Protein AF-A0A973EN83-F1 (afdb_monomer_lite)

Foldseek 3Di:
DDQDPVLLVVLCCVLQVVCVVVVWDWDWDQDPVQQWIWIWTDDVPDIDTDTDHVVLSVCSSVVNDSPVVNVVSVVSSVVVVVVD

Secondary structure (DSSP, 8-state):
-PPPHHHHHHHHHHH-THHHHTT-EEEEEEETTTTEEEEEEEETTEEEEEEEEHHHHHHHHTT---HHHHHHHHHHHHHHHTT-

Structure (mmCIF, N/CA/C/O backbone):
data_AF-A0A973EN83-F1
#
_entry.id  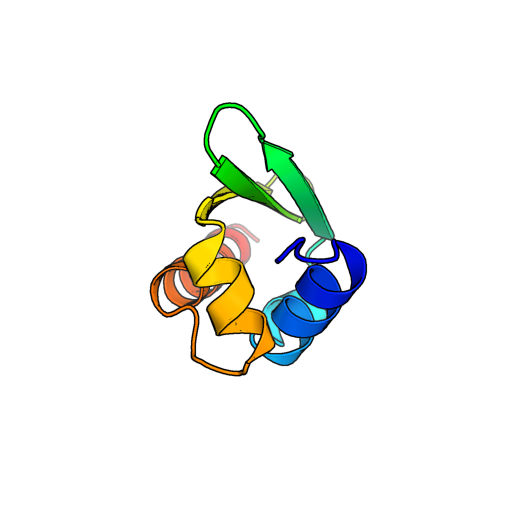 AF-A0A973EN83-F1
#
loop_
_atom_site.group_PDB
_atom_site.id
_atom_site.type_symbol
_atom_site.label_atom_id
_atom_site.label_alt_id
_atom_site.label_comp_id
_atom_site.label_asym_id
_atom_site.label_entity_id
_atom_site.label_seq_id
_atom_site.pdbx_PDB_ins_code
_atom_site.Cartn_x
_atom_site.Cartn_y
_atom_site.Cartn_z
_atom_site.occupancy
_atom_site.B_iso_or_equiv
_atom_site.auth_seq_id
_atom_site.auth_comp_id
_atom_site.auth_asym_id
_atom_site.auth_atom_id
_atom_site.pdbx_PDB_model_num
ATOM 1 N N . MET A 1 1 ? 11.735 -0.142 -13.846 1.00 54.97 1 MET A N 1
ATOM 2 C CA . MET A 1 1 ? 10.566 -0.733 -14.542 1.00 54.97 1 MET A CA 1
ATOM 3 C C . MET A 1 1 ? 9.318 0.021 -14.074 1.00 54.97 1 MET A C 1
ATOM 5 O O . MET A 1 1 ? 9.443 0.879 -13.212 1.00 54.97 1 MET A O 1
ATOM 9 N N . SER A 1 2 ? 8.131 -0.188 -14.654 1.00 69.81 2 SER A N 1
ATOM 10 C CA . SER A 1 2 ? 6.895 0.363 -14.066 1.00 69.81 2 SER A CA 1
ATOM 11 C C . SER A 1 2 ? 6.311 -0.684 -13.120 1.00 69.81 2 SER A C 1
ATOM 13 O O . SER A 1 2 ? 6.023 -1.804 -13.544 1.00 69.81 2 SER A O 1
ATOM 15 N N . VAL A 1 3 ? 6.209 -0.352 -11.833 1.00 81.56 3 VAL A N 1
ATOM 16 C CA . VAL A 1 3 ? 5.544 -1.195 -10.832 1.00 81.56 3 VAL A CA 1
ATOM 17 C C . VAL A 1 3 ? 4.044 -1.188 -11.128 1.00 81.56 3 VAL A C 1
ATOM 19 O O . VAL A 1 3 ? 3.440 -0.127 -11.244 1.00 81.56 3 VAL A O 1
ATOM 22 N N . ASP A 1 4 ? 3.422 -2.360 -11.258 1.00 91.00 4 ASP A N 1
ATOM 23 C CA . ASP A 1 4 ? 1.967 -2.439 -11.409 1.00 91.00 4 ASP A CA 1
ATOM 24 C C . ASP A 1 4 ? 1.282 -2.269 -10.046 1.00 91.00 4 ASP A C 1
ATOM 26 O O . ASP A 1 4 ? 1.614 -2.960 -9.078 1.00 91.00 4 ASP A O 1
ATOM 30 N N . ARG A 1 5 ? 0.288 -1.375 -9.981 1.00 92.56 5 ARG A N 1
ATOM 31 C CA . ARG A 1 5 ? -0.448 -1.070 -8.744 1.00 92.56 5 ARG A CA 1
ATOM 32 C C . ARG A 1 5 ? -1.081 -2.311 -8.124 1.00 92.56 5 ARG A C 1
ATOM 34 O O . ARG A 1 5 ? -1.044 -2.476 -6.907 1.00 92.56 5 ARG A O 1
ATOM 41 N N . ASN A 1 6 ? -1.708 -3.154 -8.942 1.00 92.88 6 ASN A N 1
ATOM 42 C CA . ASN A 1 6 ? -2.453 -4.304 -8.443 1.00 92.88 6 ASN A CA 1
ATOM 43 C C . ASN A 1 6 ? -1.487 -5.380 -7.934 1.00 92.88 6 ASN A C 1
ATOM 45 O O . ASN A 1 6 ? -1.730 -5.958 -6.877 1.00 92.88 6 ASN A O 1
ATOM 49 N N . LYS A 1 7 ? -0.361 -5.598 -8.625 1.00 92.75 7 LYS A N 1
ATOM 50 C CA . LYS A 1 7 ? 0.716 -6.477 -8.149 1.00 92.75 7 LYS A CA 1
ATOM 51 C C . LYS A 1 7 ? 1.288 -5.996 -6.820 1.00 92.75 7 LYS A C 1
ATOM 53 O O . LYS A 1 7 ? 1.431 -6.806 -5.910 1.00 92.75 7 LYS A O 1
ATOM 58 N N . LEU A 1 8 ? 1.555 -4.695 -6.684 1.00 91.69 8 LEU A N 1
ATOM 59 C CA . LEU A 1 8 ? 2.047 -4.130 -5.427 1.00 91.69 8 LEU A CA 1
ATOM 60 C C . LEU A 1 8 ? 1.019 -4.304 -4.302 1.00 91.69 8 LEU A C 1
ATOM 62 O O . LEU A 1 8 ? 1.373 -4.770 -3.225 1.00 91.69 8 LEU A O 1
A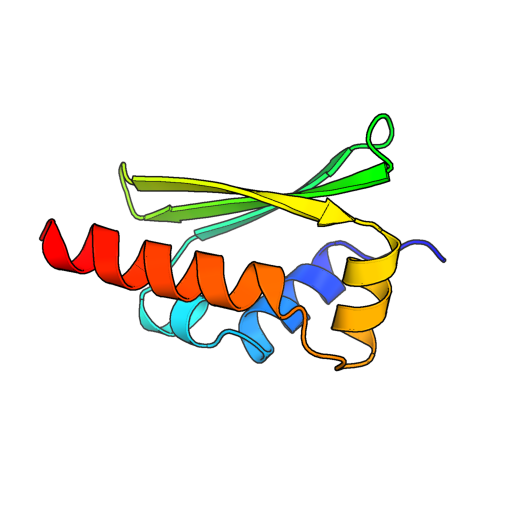TOM 66 N N . ALA A 1 9 ? -0.263 -4.022 -4.558 1.00 93.62 9 ALA A N 1
ATOM 67 C CA . ALA A 1 9 ? -1.329 -4.210 -3.572 1.00 93.62 9 ALA A CA 1
ATOM 68 C C . ALA A 1 9 ? -1.435 -5.663 -3.088 1.00 93.62 9 ALA A C 1
ATOM 70 O O . ALA A 1 9 ? -1.551 -5.907 -1.888 1.00 93.62 9 ALA A O 1
ATOM 71 N N . LEU A 1 10 ? -1.398 -6.626 -4.015 1.00 93.00 10 LEU A N 1
ATOM 72 C CA . LEU A 1 10 ? -1.434 -8.050 -3.683 1.00 93.00 10 LEU A CA 1
ATOM 73 C C . LEU A 1 10 ? -0.212 -8.449 -2.861 1.00 93.00 10 LEU A C 1
ATOM 75 O O . LEU A 1 10 ? -0.359 -9.106 -1.834 1.00 93.00 10 LEU A O 1
ATOM 79 N N . LYS A 1 11 ? 0.976 -7.992 -3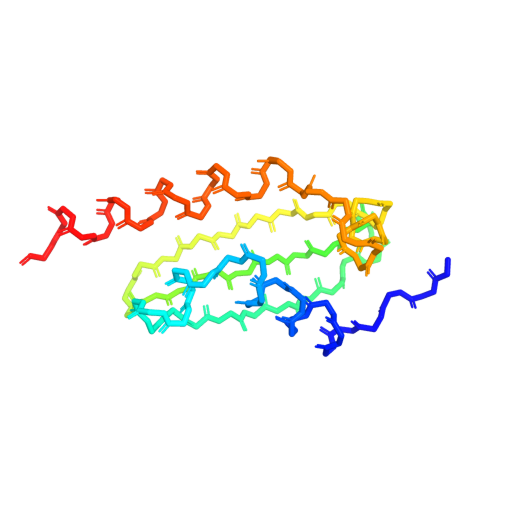.266 1.00 91.06 11 LYS A N 1
ATOM 80 C CA . LYS A 1 11 ? 2.215 -8.318 -2.567 1.00 91.06 11 LYS A CA 1
ATOM 81 C C . LYS A 1 11 ? 2.257 -7.737 -1.155 1.00 91.06 11 LYS A C 1
ATOM 83 O O . LYS A 1 11 ? 2.646 -8.438 -0.229 1.00 91.06 11 LYS A O 1
ATOM 88 N N . LEU A 1 12 ? 1.792 -6.502 -0.961 1.00 90.25 12 LEU A N 1
ATOM 89 C CA . LEU A 1 12 ? 1.683 -5.905 0.372 1.00 90.25 12 LEU A CA 1
ATOM 90 C C . LEU A 1 12 ? 0.717 -6.695 1.267 1.00 90.25 12 LEU A C 1
ATOM 92 O O . LEU A 1 12 ? 1.036 -6.934 2.423 1.00 90.25 12 LEU A O 1
ATOM 96 N N . LYS A 1 13 ? -0.422 -7.161 0.741 1.00 91.75 13 LYS A N 1
ATOM 97 C CA . LYS A 1 13 ? -1.356 -8.011 1.505 1.00 91.75 13 LYS A CA 1
ATOM 98 C C . LYS A 1 13 ? -0.786 -9.394 1.837 1.00 91.75 13 LYS A C 1
ATOM 100 O O . LYS A 1 13 ? -1.129 -9.948 2.874 1.00 91.75 13 LYS A O 1
ATOM 105 N N . GLU A 1 14 ? 0.055 -9.950 0.967 1.00 91.06 14 GLU A N 1
ATOM 106 C CA . GLU A 1 14 ? 0.759 -11.218 1.204 1.00 91.06 14 GLU A CA 1
ATOM 107 C C . GLU A 1 14 ? 1.837 -11.071 2.289 1.00 91.06 14 GLU A C 1
ATOM 109 O O . GLU A 1 14 ? 1.943 -11.915 3.174 1.00 91.06 14 GLU A O 1
ATOM 114 N N . MET A 1 15 ? 2.623 -9.992 2.232 1.00 87.12 15 MET A N 1
ATOM 115 C CA . MET A 1 15 ? 3.727 -9.739 3.165 1.00 87.12 15 MET A CA 1
ATOM 116 C C . MET A 1 15 ? 3.257 -9.258 4.541 1.00 87.12 15 MET A C 1
ATOM 118 O O . MET A 1 15 ? 3.919 -9.544 5.536 1.00 87.12 15 MET A O 1
ATOM 122 N N . TYR A 1 16 ? 2.137 -8.535 4.583 1.00 89.25 16 TYR A N 1
ATOM 123 C CA . TYR A 1 16 ? 1.552 -7.943 5.787 1.00 89.25 16 TYR A CA 1
ATOM 124 C C . TYR A 1 16 ? 0.125 -8.475 5.972 1.00 89.25 16 TYR A C 1
ATOM 126 O O . TYR A 1 16 ? -0.852 -7.764 5.692 1.00 89.25 16 TYR A O 1
ATOM 134 N N . PRO A 1 17 ? -0.025 -9.749 6.388 1.00 90.06 17 PRO A N 1
ATOM 135 C CA . PRO A 1 17 ? -1.327 -10.393 6.532 1.00 90.06 17 PRO A CA 1
ATOM 136 C C . PRO A 1 17 ? -2.245 -9.663 7.518 1.00 90.06 17 PRO A C 1
ATOM 138 O O . PRO A 1 17 ? -3.465 -9.774 7.395 1.00 90.06 17 PRO A O 1
ATOM 141 N N . GLU A 1 18 ? -1.699 -8.865 8.437 1.00 89.38 18 GLU A N 1
ATOM 142 C CA . GLU A 1 18 ? -2.448 -8.008 9.354 1.00 89.38 18 GLU A CA 1
ATOM 143 C C . GLU A 1 18 ? -3.382 -7.023 8.624 1.00 89.38 18 GLU A C 1
ATOM 145 O O . GLU A 1 18 ? -4.479 -6.736 9.104 1.00 89.38 18 GLU A O 1
ATOM 150 N N . ILE A 1 19 ? -3.027 -6.581 7.409 1.00 91.44 19 ILE A N 1
ATOM 151 C CA . ILE A 1 19 ? -3.901 -5.738 6.579 1.00 91.44 19 ILE A CA 1
ATOM 152 C C . ILE A 1 19 ? -5.224 -6.464 6.309 1.00 91.44 19 ILE A C 1
ATOM 154 O O . ILE A 1 19 ? -6.296 -5.870 6.393 1.00 91.44 19 ILE A O 1
ATOM 158 N N . VAL A 1 20 ? -5.164 -7.763 6.015 1.00 92.31 20 VAL A N 1
ATOM 159 C CA . VAL A 1 20 ? -6.353 -8.577 5.743 1.00 92.31 20 VAL A CA 1
ATOM 160 C C . VAL A 1 20 ? -7.014 -9.032 7.043 1.00 92.31 20 VAL A C 1
ATOM 162 O O . VAL A 1 20 ? -8.232 -8.928 7.166 1.00 92.31 20 VAL A O 1
ATOM 165 N N . GLN A 1 21 ? -6.233 -9.496 8.022 1.00 92.12 21 GLN A N 1
ATOM 166 C CA . GLN A 1 21 ? -6.740 -10.041 9.286 1.00 92.12 21 GLN A CA 1
ATOM 167 C C . GLN A 1 21 ? -7.542 -9.015 10.090 1.00 92.12 21 GLN A C 1
ATOM 169 O O . GLN A 1 21 ? -8.599 -9.352 10.618 1.00 92.12 21 GLN A O 1
ATOM 174 N N . HIS A 1 22 ? -7.094 -7.758 10.129 1.00 89.75 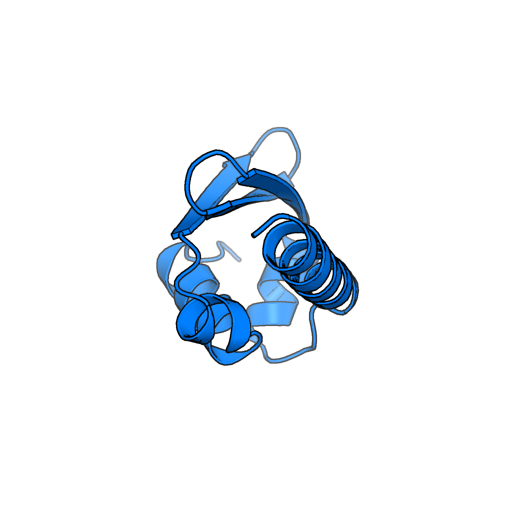22 HIS A N 1
ATOM 175 C CA . HIS A 1 22 ? -7.826 -6.686 10.806 1.00 89.75 22 HIS A CA 1
ATOM 176 C C . HIS A 1 22 ? -8.815 -5.959 9.876 1.00 89.75 22 HIS A C 1
ATOM 178 O O . HIS A 1 22 ? -9.495 -5.015 10.292 1.00 89.75 22 HIS A O 1
ATOM 184 N N . GLY A 1 23 ? -8.943 -6.395 8.617 1.00 90.25 23 GLY A N 1
ATOM 185 C CA . GLY A 1 23 ? -9.849 -5.821 7.622 1.00 90.25 23 GLY A CA 1
ATOM 186 C C . GLY A 1 23 ? -9.573 -4.342 7.357 1.00 90.25 23 GLY A C 1
ATOM 187 O O . GLY A 1 23 ? -10.495 -3.531 7.471 1.00 90.25 23 GLY A O 1
ATOM 188 N N . LEU A 1 24 ? -8.309 -4.005 7.101 1.00 91.75 24 LEU A N 1
ATOM 189 C CA . LEU A 1 24 ? -7.861 -2.672 6.713 1.00 91.75 24 LEU A CA 1
ATOM 190 C C . LEU A 1 24 ? -8.098 -2.445 5.220 1.00 91.75 24 LEU A C 1
ATOM 192 O O . LEU A 1 24 ? -7.774 -3.292 4.382 1.00 91.75 24 LEU A O 1
ATOM 196 N N . ASP A 1 25 ? -8.594 -1.261 4.887 1.00 94.31 25 ASP A N 1
ATOM 197 C CA . ASP A 1 25 ? -8.658 -0.795 3.510 1.00 94.31 25 ASP A CA 1
ATOM 198 C C . ASP A 1 25 ? -7.269 -0.320 3.073 1.00 94.31 25 ASP A C 1
ATOM 200 O O . ASP A 1 25 ? -6.624 0.455 3.779 1.00 94.31 25 ASP A O 1
ATOM 204 N N . LEU A 1 26 ? -6.815 -0.783 1.903 1.00 94.44 26 LEU A N 1
ATOM 205 C CA . LEU A 1 26 ? -5.524 -0.434 1.304 1.00 94.44 26 LEU A CA 1
ATOM 206 C C . LEU A 1 26 ? -5.750 0.295 -0.022 1.00 94.44 26 LEU A C 1
ATOM 208 O O . LEU A 1 26 ? -6.274 -0.297 -0.970 1.00 94.44 26 LEU A O 1
ATOM 212 N N . ALA A 1 27 ? -5.291 1.541 -0.113 1.00 95.06 27 ALA A N 1
ATOM 213 C CA . ALA A 1 27 ? -5.271 2.320 -1.346 1.00 95.06 27 ALA A CA 1
ATOM 214 C C . ALA A 1 27 ? -3.834 2.674 -1.752 1.00 95.06 27 ALA A C 1
ATOM 216 O O . ALA A 1 27 ? -2.987 2.978 -0.914 1.00 95.06 27 ALA A O 1
ATOM 217 N N . LEU A 1 28 ? -3.572 2.628 -3.060 1.00 94.62 28 LEU A N 1
ATOM 218 C CA . LEU A 1 28 ? -2.267 2.908 -3.653 1.00 94.62 28 LEU A CA 1
ATOM 219 C C . LEU A 1 28 ? -2.407 3.915 -4.792 1.00 94.62 28 LEU A C 1
ATOM 221 O O . LEU A 1 28 ? -3.218 3.719 -5.703 1.00 94.62 28 LEU A O 1
ATOM 225 N N . CYS A 1 29 ? -1.572 4.949 -4.774 1.00 94.50 29 CYS A N 1
ATOM 226 C CA . CYS A 1 29 ? -1.449 5.921 -5.854 1.00 94.50 29 CYS A CA 1
ATOM 227 C C . CYS A 1 29 ? 0.029 6.192 -6.127 1.00 94.50 29 CYS A C 1
ATOM 229 O O . CYS A 1 29 ? 0.791 6.391 -5.186 1.00 94.50 29 CYS A O 1
ATOM 231 N N . PHE A 1 30 ? 0.446 6.197 -7.391 1.00 93.81 30 PHE A N 1
ATOM 232 C CA . PHE A 1 30 ? 1.804 6.607 -7.733 1.00 93.81 30 PHE A CA 1
ATOM 233 C C . PHE A 1 30 ? 1.860 8.132 -7.863 1.00 93.81 30 PHE A C 1
ATOM 235 O O . PHE A 1 30 ? 1.042 8.726 -8.564 1.00 93.81 30 PHE A O 1
ATOM 242 N N . ASP A 1 31 ? 2.804 8.761 -7.170 1.00 93.62 31 ASP A N 1
ATOM 243 C CA . ASP A 1 31 ? 3.088 10.189 -7.256 1.00 93.62 31 ASP A CA 1
ATOM 244 C C . ASP A 1 31 ? 4.333 10.390 -8.128 1.00 93.62 31 ASP A C 1
ATOM 246 O O . ASP A 1 31 ? 5.467 10.257 -7.662 1.00 93.62 31 ASP A O 1
ATOM 250 N N . ASP A 1 32 ? 4.118 10.728 -9.403 1.00 91.62 32 ASP A N 1
ATOM 251 C CA . ASP A 1 32 ? 5.194 10.966 -10.373 1.00 91.62 32 ASP A CA 1
ATOM 252 C C . ASP A 1 32 ? 6.137 12.105 -9.962 1.00 91.62 32 ASP A C 1
ATOM 254 O O . ASP A 1 32 ? 7.302 12.111 -10.355 1.00 91.62 32 ASP A O 1
ATOM 258 N N . LYS A 1 33 ? 5.665 13.072 -9.162 1.00 93.50 33 LYS A N 1
ATOM 259 C CA . LYS A 1 33 ? 6.495 14.200 -8.711 1.00 93.50 33 LYS A CA 1
ATOM 260 C C . LYS A 1 33 ? 7.463 13.781 -7.613 1.00 93.50 33 LYS A C 1
ATOM 262 O O . LYS A 1 33 ? 8.541 14.358 -7.506 1.00 93.50 33 LYS A O 1
ATOM 267 N N . LYS A 1 34 ? 7.054 12.824 -6.780 1.00 90.06 34 LYS A N 1
ATOM 268 C CA . LYS A 1 34 ? 7.858 12.296 -5.669 1.00 90.06 34 LYS A CA 1
ATOM 269 C C . LYS A 1 34 ? 8.608 11.023 -6.010 1.00 90.06 34 LYS A C 1
ATOM 271 O O . LYS A 1 34 ? 9.426 10.592 -5.207 1.00 90.06 34 LYS A O 1
ATOM 276 N N . ASP A 1 35 ? 8.308 10.425 -7.155 1.00 91.62 35 ASP A N 1
ATOM 277 C CA . ASP A 1 35 ? 8.848 9.130 -7.532 1.00 91.62 35 ASP A CA 1
ATOM 278 C C . ASP A 1 35 ? 8.566 8.039 -6.471 1.00 91.62 35 ASP A C 1
ATOM 280 O O . ASP A 1 35 ? 9.429 7.265 -6.039 1.00 91.62 35 ASP A O 1
ATOM 284 N N . ALA A 1 36 ? 7.322 8.019 -5.988 1.00 92.19 36 ALA A N 1
ATOM 285 C CA . ALA A 1 36 ? 6.929 7.169 -4.874 1.00 92.19 36 ALA A CA 1
ATOM 286 C C . ALA A 1 36 ? 5.473 6.714 -4.963 1.00 92.19 36 ALA A C 1
ATOM 288 O O . ALA A 1 36 ? 4.596 7.415 -5.463 1.00 92.19 36 ALA A O 1
ATOM 289 N N . TRP A 1 37 ? 5.206 5.541 -4.402 1.00 93.25 37 TRP A N 1
ATOM 290 C CA . TRP A 1 37 ? 3.868 5.050 -4.120 1.00 93.25 37 TRP A CA 1
ATOM 291 C C . TRP A 1 37 ? 3.366 5.642 -2.813 1.00 93.25 37 TRP A C 1
ATOM 293 O O . TRP A 1 37 ? 3.907 5.362 -1.747 1.00 93.25 37 TRP A O 1
ATOM 303 N N . VAL A 1 38 ? 2.301 6.428 -2.890 1.00 94.31 38 VAL A N 1
ATOM 304 C CA . VAL A 1 38 ? 1.497 6.813 -1.736 1.00 94.31 38 VAL A CA 1
ATOM 305 C C . VAL A 1 38 ? 0.637 5.618 -1.346 1.00 94.31 38 VAL A C 1
ATOM 307 O O . VAL A 1 38 ? -0.137 5.107 -2.161 1.00 94.31 38 VAL A O 1
ATOM 310 N N . VAL A 1 39 ? 0.777 5.187 -0.098 1.00 93.62 39 VAL A N 1
ATOM 311 C CA . VAL A 1 39 ? 0.025 4.086 0.499 1.00 93.62 39 VAL A CA 1
ATOM 312 C C . VAL A 1 39 ? -0.870 4.638 1.592 1.00 93.62 39 VAL A C 1
ATOM 314 O O . VAL A 1 39 ? -0.380 5.249 2.539 1.00 93.62 39 VAL A O 1
ATOM 317 N N . GLU A 1 40 ? -2.173 4.411 1.473 1.00 94.69 40 GLU A N 1
ATOM 318 C CA . GLU A 1 40 ? -3.141 4.717 2.523 1.00 94.69 40 GLU A CA 1
ATOM 319 C C . GLU A 1 40 ? -3.696 3.413 3.099 1.00 94.69 40 GLU A C 1
ATOM 321 O O . GLU A 1 40 ? -4.239 2.583 2.368 1.00 94.69 40 GLU A O 1
ATOM 326 N N . LEU A 1 41 ? -3.548 3.249 4.414 1.00 93.62 41 LEU A N 1
ATOM 327 C CA . LEU A 1 41 ? -4.251 2.253 5.213 1.00 93.62 41 LEU A CA 1
ATOM 328 C C . LEU A 1 41 ? -5.369 2.947 5.976 1.00 93.62 41 LEU A C 1
ATOM 330 O O . LEU A 1 41 ? -5.146 3.999 6.581 1.00 93.62 41 LEU A O 1
ATOM 334 N N . SER A 1 42 ? -6.562 2.361 5.986 1.00 92.50 42 SER A N 1
ATOM 335 C CA . SER A 1 42 ? -7.677 2.928 6.741 1.00 92.50 42 SER A CA 1
ATOM 336 C C . SER A 1 42 ? -8.576 1.881 7.391 1.00 92.50 42 SER A C 1
ATOM 338 O O . SER A 1 42 ? -8.690 0.747 6.929 1.00 92.50 42 SER A O 1
ATOM 340 N N . LYS A 1 43 ? -9.185 2.277 8.513 1.00 89.94 43 LYS A N 1
ATOM 341 C CA . LYS A 1 43 ? -10.206 1.521 9.244 1.00 89.94 43 LYS A CA 1
ATOM 342 C C . LYS A 1 43 ? -11.185 2.501 9.882 1.00 89.94 43 LYS A C 1
ATOM 344 O O . LYS A 1 43 ? -10.877 3.137 10.891 1.00 89.94 43 LYS A O 1
ATOM 349 N N . GLY A 1 44 ? -12.366 2.648 9.284 1.00 86.81 44 GLY A N 1
ATOM 350 C CA . GLY A 1 44 ? -13.342 3.644 9.729 1.00 86.81 44 GLY A CA 1
ATOM 351 C C . GLY A 1 44 ? -12.767 5.063 9.646 1.00 86.81 44 GLY A C 1
ATOM 352 O O . GLY A 1 44 ? -12.465 5.545 8.558 1.00 86.81 44 GLY A O 1
ATOM 353 N N . LEU A 1 45 ? -12.608 5.728 10.795 1.00 86.38 45 LEU A N 1
ATOM 354 C CA . LEU A 1 45 ? -12.052 7.086 10.882 1.00 86.38 45 LEU A CA 1
ATOM 355 C C . LEU A 1 45 ? -10.519 7.121 10.983 1.00 86.38 45 LEU A C 1
ATOM 357 O O . LEU A 1 45 ? -9.921 8.178 10.781 1.00 86.38 45 LEU A O 1
ATOM 361 N N . HIS A 1 46 ? -9.873 5.992 11.287 1.00 88.19 46 HIS A N 1
ATOM 362 C CA . HIS A 1 46 ? -8.419 5.927 11.405 1.00 88.19 46 HIS A CA 1
ATOM 363 C C . HIS A 1 46 ? -7.785 5.792 10.028 1.00 88.19 46 HIS A C 1
ATOM 365 O O . HIS A 1 46 ? -8.169 4.923 9.241 1.00 88.19 46 HIS A O 1
ATOM 371 N N . LYS A 1 47 ? -6.789 6.636 9.756 1.00 91.19 47 LYS A N 1
ATOM 372 C CA . LYS A 1 47 ? -6.022 6.624 8.513 1.00 91.19 47 LYS A CA 1
ATOM 373 C C . LYS A 1 47 ? -4.534 6.741 8.794 1.00 91.19 47 LYS A C 1
ATOM 375 O O . LYS A 1 47 ? -4.123 7.513 9.658 1.00 91.19 47 LYS A O 1
ATOM 380 N N . LEU A 1 48 ? -3.742 6.013 8.022 1.00 90.62 48 LEU A N 1
ATOM 381 C CA . LEU A 1 48 ? -2.301 6.165 7.921 1.00 90.62 48 LEU A CA 1
ATOM 382 C C . LEU A 1 48 ? -1.958 6.352 6.448 1.00 90.62 48 LEU A C 1
ATOM 384 O O . LEU A 1 48 ? -2.235 5.474 5.635 1.00 90.62 48 LEU A O 1
ATOM 388 N N . THR A 1 49 ? -1.314 7.467 6.123 1.00 92.06 49 THR A N 1
ATOM 389 C CA . THR A 1 49 ? -0.757 7.708 4.793 1.00 92.06 49 THR A CA 1
ATOM 390 C C . THR A 1 49 ? 0.759 7.693 4.887 1.00 92.06 49 THR A C 1
ATOM 392 O O . THR A 1 49 ? 1.347 8.430 5.677 1.00 92.06 49 THR A O 1
ATOM 395 N N . THR A 1 50 ? 1.397 6.869 4.066 1.00 90.56 50 THR A N 1
ATOM 396 C CA . THR A 1 50 ? 2.852 6.747 3.989 1.00 90.56 50 THR A CA 1
ATOM 397 C C . THR A 1 50 ? 3.315 6.649 2.541 1.00 90.56 50 THR A C 1
ATOM 399 O O . THR A 1 50 ? 2.498 6.617 1.622 1.00 90.56 50 THR A O 1
ATOM 402 N N . HIS A 1 51 ? 4.627 6.655 2.327 1.00 90.94 51 HIS A N 1
ATOM 403 C CA . HIS A 1 51 ? 5.227 6.595 1.001 1.00 90.94 51 HIS A CA 1
ATOM 404 C C . HIS A 1 51 ? 6.202 5.417 0.922 1.00 90.94 51 HIS A C 1
ATOM 406 O O . HIS A 1 51 ? 6.959 5.169 1.859 1.00 90.94 51 HIS A O 1
ATOM 412 N N . ILE A 1 52 ? 6.190 4.715 -0.207 1.00 90.06 52 ILE A N 1
ATOM 413 C CA . ILE A 1 52 ? 7.181 3.706 -0.584 1.00 90.06 52 ILE A CA 1
ATOM 414 C C . ILE A 1 52 ? 7.869 4.228 -1.844 1.00 90.06 52 ILE A C 1
ATOM 416 O O . ILE A 1 52 ? 7.209 4.423 -2.865 1.00 90.06 52 ILE A O 1
ATOM 420 N N . GLU A 1 53 ? 9.174 4.488 -1.791 1.00 90.38 53 GLU A N 1
ATOM 421 C CA . GLU A 1 53 ? 9.927 4.921 -2.977 1.00 90.38 53 GLU A CA 1
ATOM 422 C C . GLU A 1 53 ? 9.814 3.876 -4.097 1.00 90.38 53 GLU A C 1
ATOM 424 O O . GLU A 1 53 ? 9.693 2.679 -3.821 1.00 90.38 53 GLU A O 1
ATOM 429 N N . ARG A 1 54 ? 9.875 4.289 -5.373 1.00 89.25 54 ARG A N 1
ATOM 430 C CA . ARG A 1 54 ? 9.746 3.348 -6.505 1.00 89.25 54 ARG A CA 1
ATOM 431 C C . ARG A 1 54 ? 10.694 2.151 -6.380 1.00 89.25 54 ARG A C 1
ATOM 433 O O . ARG A 1 54 ? 10.254 1.022 -6.574 1.00 89.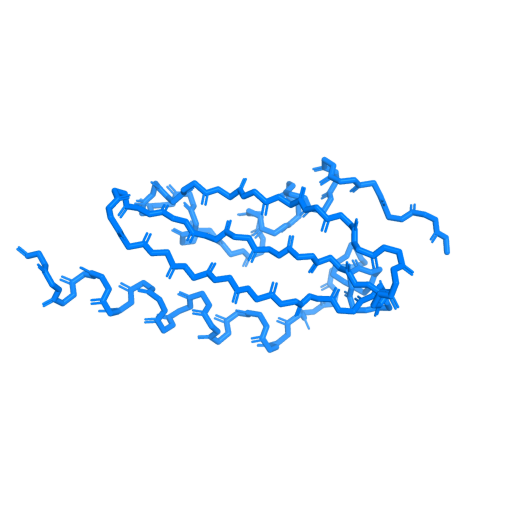25 54 ARG A O 1
ATOM 440 N N . LYS A 1 55 ? 11.958 2.393 -6.018 1.00 87.50 55 LYS A N 1
ATOM 441 C CA . LYS A 1 55 ? 12.982 1.346 -5.855 1.00 87.50 55 LYS A CA 1
ATOM 442 C C . LYS A 1 55 ? 12.615 0.333 -4.762 1.00 87.50 55 LYS A C 1
ATOM 444 O O . LYS A 1 55 ? 12.827 -0.862 -4.927 1.00 87.50 55 LYS A O 1
ATOM 449 N N . ASP A 1 56 ? 12.013 0.807 -3.673 1.00 86.94 56 ASP A N 1
ATOM 450 C CA . ASP A 1 56 ? 11.607 -0.043 -2.559 1.00 86.94 56 ASP A CA 1
ATOM 451 C C . ASP A 1 56 ? 10.354 -0.831 -2.942 1.00 86.94 56 ASP A C 1
ATOM 453 O O . ASP A 1 56 ? 10.244 -2.003 -2.610 1.00 86.94 56 ASP A O 1
ATOM 457 N N . ALA A 1 57 ? 9.440 -0.235 -3.715 1.00 88.12 57 ALA A N 1
ATOM 458 C CA . ALA A 1 57 ? 8.284 -0.938 -4.263 1.00 88.12 57 ALA A CA 1
ATOM 459 C C . ALA A 1 57 ? 8.691 -2.045 -5.253 1.00 88.12 57 ALA A C 1
ATOM 461 O O . ALA A 1 57 ? 8.091 -3.121 -5.242 1.00 88.12 57 ALA A O 1
ATOM 462 N N . GLU A 1 58 ? 9.717 -1.809 -6.079 1.00 87.12 58 GLU A N 1
ATOM 463 C CA . GLU A 1 58 ? 10.329 -2.841 -6.927 1.00 87.12 58 GLU A CA 1
ATOM 464 C C . GLU A 1 58 ? 10.931 -3.964 -6.065 1.00 87.12 58 GLU A C 1
ATOM 466 O O . GLU A 1 58 ? 10.613 -5.133 -6.284 1.00 87.12 58 GLU A O 1
ATOM 471 N N . ALA A 1 59 ? 11.680 -3.623 -5.012 1.00 84.81 59 ALA A N 1
ATOM 472 C CA . ALA A 1 59 ? 12.225 -4.601 -4.069 1.00 84.81 59 ALA A CA 1
ATOM 473 C C . ALA A 1 59 ? 11.128 -5.401 -3.329 1.00 84.81 59 ALA A C 1
ATOM 475 O O . ALA A 1 59 ? 11.260 -6.619 -3.177 1.00 84.81 59 ALA A O 1
ATOM 476 N N . CYS A 1 60 ? 10.009 -4.766 -2.938 1.00 83.25 60 CYS A N 1
ATOM 477 C CA . CYS A 1 60 ? 8.870 -5.468 -2.329 1.00 83.25 60 CYS A CA 1
ATOM 478 C C . CYS A 1 60 ? 8.337 -6.560 -3.275 1.00 83.25 60 CYS A C 1
ATOM 480 O O . CYS A 1 60 ? 8.012 -7.665 -2.835 1.00 83.25 60 CYS A O 1
ATOM 482 N N . LEU A 1 61 ? 8.231 -6.262 -4.579 1.00 84.00 61 LEU A N 1
ATOM 483 C CA . LEU A 1 61 ? 7.746 -7.219 -5.580 1.00 84.00 61 LEU A CA 1
ATOM 484 C C . LEU A 1 61 ? 8.669 -8.431 -5.727 1.00 84.00 61 LEU A C 1
ATOM 486 O O . LEU A 1 61 ? 8.180 -9.538 -5.952 1.00 84.00 61 LEU A O 1
ATOM 490 N N . GLU A 1 62 ? 9.973 -8.242 -5.544 1.00 83.50 62 GLU A N 1
ATOM 491 C CA . GLU A 1 62 ? 10.974 -9.316 -5.548 1.00 83.50 62 GLU A CA 1
ATOM 492 C C . GLU A 1 62 ? 10.982 -10.138 -4.245 1.00 83.50 62 GLU A C 1
ATOM 494 O O . GLU A 1 62 ? 11.716 -11.116 -4.126 1.00 83.50 62 GLU A O 1
ATOM 499 N N . GLY A 1 63 ? 10.131 -9.790 -3.272 1.00 68.31 63 GLY A N 1
ATOM 500 C CA . GLY A 1 63 ? 10.042 -10.474 -1.980 1.00 68.31 63 GLY A CA 1
ATOM 501 C C . GLY A 1 63 ? 11.084 -10.009 -0.964 1.00 68.31 63 GLY A C 1
ATOM 502 O O . GLY A 1 63 ? 11.194 -10.605 0.108 1.00 68.31 63 GLY A O 1
ATOM 503 N N . VAL A 1 64 ? 11.823 -8.936 -1.261 1.00 73.81 64 VAL A N 1
ATOM 504 C CA . VAL A 1 64 ? 12.712 -8.288 -0.295 1.00 73.81 64 VAL A CA 1
ATOM 505 C C . VAL A 1 64 ? 11.851 -7.465 0.663 1.00 73.81 64 VAL A C 1
ATOM 507 O O . VAL A 1 64 ? 11.017 -6.664 0.241 1.00 73.81 64 VAL A O 1
ATOM 510 N N . GLN A 1 65 ? 12.005 -7.695 1.972 1.00 61.75 65 GLN A N 1
ATOM 511 C CA . GLN A 1 65 ? 11.177 -7.038 2.983 1.00 61.75 65 GLN A CA 1
ATOM 512 C C . GLN A 1 65 ? 11.278 -5.515 2.890 1.00 61.75 65 GLN A C 1
ATOM 514 O O . GLN A 1 65 ? 12.347 -4.929 3.047 1.00 61.75 65 GLN A O 1
ATOM 519 N N . CYS A 1 66 ? 10.126 -4.869 2.746 1.00 66.81 66 CYS A N 1
ATOM 520 C CA . CYS A 1 66 ? 9.988 -3.423 2.859 1.00 66.81 66 CYS A CA 1
ATOM 521 C C . CYS A 1 66 ? 9.942 -3.027 4.339 1.00 66.81 66 CYS A C 1
ATOM 523 O O . CYS A 1 66 ? 8.902 -2.634 4.862 1.00 66.81 66 CYS A O 1
ATOM 525 N N . ILE A 1 67 ? 11.085 -3.189 5.020 1.00 61.91 67 ILE A N 1
ATOM 526 C CA . ILE A 1 67 ? 11.241 -3.124 6.485 1.00 61.91 67 ILE A CA 1
ATOM 527 C C . ILE A 1 67 ? 10.567 -1.878 7.077 1.00 61.91 67 ILE A C 1
ATOM 529 O O . ILE A 1 67 ? 9.880 -1.967 8.094 1.00 61.91 67 ILE A O 1
ATOM 533 N N . TYR A 1 68 ? 10.709 -0.723 6.421 1.00 71.12 68 TYR A N 1
ATOM 534 C CA . TYR A 1 68 ? 10.148 0.534 6.916 1.00 71.12 68 TYR A CA 1
ATOM 535 C C . TYR A 1 68 ? 8.614 0.594 6.853 1.00 71.12 68 TYR A C 1
ATOM 537 O O . TYR A 1 68 ? 7.981 1.211 7.711 1.00 71.12 68 TYR A O 1
ATOM 545 N N . PHE A 1 69 ? 7.999 -0.063 5.869 1.00 79.06 69 PHE A N 1
ATOM 546 C CA . PHE A 1 69 ? 6.545 -0.119 5.757 1.00 79.06 69 PHE A CA 1
ATOM 547 C C . PHE A 1 69 ? 5.952 -1.051 6.821 1.00 79.06 69 PHE A C 1
ATOM 549 O O . PHE A 1 69 ? 5.022 -0.655 7.517 1.00 79.06 69 PHE A O 1
ATOM 556 N N . GLY A 1 70 ? 6.544 -2.229 7.041 1.00 77.81 70 GLY A N 1
ATOM 557 C CA . GLY A 1 70 ? 6.051 -3.191 8.035 1.00 77.81 70 GLY A CA 1
ATOM 558 C C . GLY A 1 70 ? 5.973 -2.646 9.462 1.00 77.81 70 GLY A C 1
ATOM 559 O O . GLY A 1 70 ? 4.995 -2.884 10.169 1.00 77.81 70 GLY A O 1
ATOM 560 N N . VAL A 1 71 ? 6.958 -1.842 9.878 1.00 83.06 71 VAL A N 1
ATOM 561 C CA . VAL A 1 71 ? 6.926 -1.178 11.194 1.00 83.06 71 VAL A CA 1
ATOM 562 C C . VAL A 1 71 ? 5.724 -0.236 11.312 1.00 83.06 71 VAL A C 1
ATOM 564 O O . VAL A 1 71 ? 5.061 -0.220 12.350 1.00 83.06 71 VAL A O 1
ATOM 567 N N . GLN A 1 72 ? 5.413 0.517 10.255 1.00 82.56 72 GLN A N 1
ATOM 568 C CA . GLN A 1 72 ? 4.283 1.448 10.249 1.00 82.56 72 GLN A CA 1
ATOM 569 C C . GLN A 1 72 ? 2.937 0.723 10.263 1.00 82.56 72 GLN A C 1
ATOM 571 O O . GLN A 1 72 ? 2.039 1.148 10.987 1.00 82.56 72 GLN A O 1
ATOM 576 N N . VAL A 1 73 ? 2.808 -0.388 9.527 1.00 84.19 73 VAL A N 1
ATOM 577 C CA . VAL A 1 73 ? 1.601 -1.229 9.572 1.00 84.19 73 VAL A CA 1
ATOM 578 C C . VAL A 1 73 ? 1.380 -1.751 10.992 1.00 84.19 73 VAL A C 1
ATOM 580 O O . VAL A 1 73 ? 0.310 -1.542 11.562 1.00 84.19 73 VAL A O 1
ATOM 583 N N . GLY A 1 74 ? 2.405 -2.342 11.614 1.00 84.38 74 GLY A N 1
ATOM 584 C CA . GLY A 1 74 ? 2.297 -2.875 12.974 1.00 84.38 74 GLY A CA 1
ATOM 585 C C . GLY A 1 74 ? 1.980 -1.808 14.029 1.00 84.38 74 GLY A C 1
ATOM 586 O O . GLY A 1 74 ? 1.214 -2.064 14.959 1.00 84.38 74 GLY A O 1
ATOM 587 N N . GLN A 1 75 ? 2.531 -0.597 13.895 1.00 84.81 75 GLN A N 1
ATOM 588 C CA . GLN A 1 75 ? 2.188 0.531 14.768 1.00 84.81 75 GLN A CA 1
ATOM 589 C C . GLN A 1 75 ? 0.749 1.003 14.556 1.00 84.81 75 GLN A C 1
ATOM 591 O O . GLN A 1 75 ? 0.046 1.256 15.531 1.00 84.81 75 GLN A O 1
ATOM 596 N N . PHE A 1 76 ? 0.295 1.095 13.305 1.00 86.56 76 PHE A N 1
ATOM 597 C CA . PHE A 1 76 ? -1.083 1.464 12.999 1.00 86.56 76 PHE A CA 1
ATOM 598 C C . PHE A 1 76 ? -2.068 0.474 13.613 1.00 86.56 76 PHE A C 1
ATOM 600 O O . PHE A 1 76 ? -2.991 0.908 14.300 1.00 86.56 76 PHE A O 1
ATOM 607 N N . VAL A 1 77 ? -1.811 -0.831 13.447 1.00 84.81 77 VAL A N 1
ATOM 608 C CA . VAL A 1 77 ? -2.616 -1.906 14.043 1.00 84.81 77 VAL A CA 1
ATOM 609 C C . VAL A 1 77 ? -2.752 -1.742 15.547 1.00 84.81 77 VAL A C 1
ATOM 611 O O . VAL A 1 77 ? -3.861 -1.580 16.049 1.00 84.81 77 VAL A O 1
ATOM 614 N N . LYS A 1 78 ? -1.626 -1.648 16.257 1.00 83.94 78 LYS A N 1
ATOM 615 C CA . LYS A 1 78 ? -1.634 -1.457 17.713 1.00 83.94 78 LYS A CA 1
ATOM 616 C C . LYS A 1 78 ? -2.395 -0.202 18.148 1.00 83.94 78 LYS A C 1
ATOM 618 O O . LYS A 1 78 ? -3.082 -0.229 19.164 1.00 83.94 78 LYS A O 1
ATOM 623 N N . ASN A 1 79 ? -2.269 0.893 17.402 1.00 79.88 79 ASN A N 1
ATOM 624 C CA . ASN A 1 79 ? -2.858 2.173 17.784 1.00 79.88 79 ASN A CA 1
ATOM 625 C C . ASN A 1 79 ? -4.383 2.204 17.612 1.00 79.88 79 ASN A C 1
AT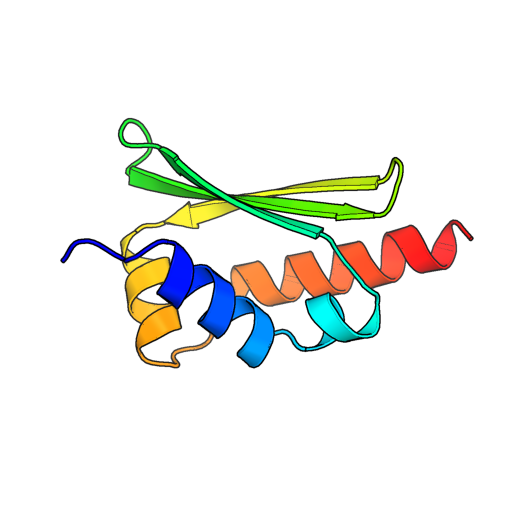OM 627 O O . ASN A 1 79 ? -5.067 2.768 18.469 1.00 79.88 79 ASN A O 1
ATOM 631 N N . PHE A 1 80 ? -4.932 1.626 16.536 1.00 77.62 80 PHE A N 1
ATOM 632 C CA . PHE A 1 80 ? -6.390 1.609 16.377 1.00 77.62 80 PHE A CA 1
ATOM 633 C C . PHE A 1 80 ? -7.048 0.533 17.247 1.00 77.62 80 PHE A C 1
ATOM 635 O O . PHE A 1 80 ? -8.151 0.764 17.729 1.00 77.62 80 PHE A O 1
ATOM 642 N N . GLU A 1 81 ? -6.383 -0.601 17.507 1.00 74.81 81 GLU A N 1
ATOM 643 C CA . GLU A 1 81 ? -6.897 -1.613 18.442 1.00 74.81 81 GLU A CA 1
ATOM 644 C C . GLU A 1 81 ? -6.960 -1.092 19.879 1.00 74.81 81 GLU A C 1
ATOM 646 O O . GLU A 1 81 ? -7.913 -1.382 20.588 1.00 74.81 81 GLU A O 1
ATOM 651 N N . ALA A 1 82 ? -5.997 -0.268 20.302 1.00 65.56 82 ALA A N 1
ATOM 652 C CA . ALA A 1 82 ? -6.033 0.379 21.615 1.00 65.56 82 ALA A CA 1
ATOM 653 C C . ALA A 1 82 ? -7.127 1.461 21.750 1.00 65.56 82 ALA A C 1
ATOM 655 O O . ALA A 1 82 ? -7.351 1.963 22.850 1.00 65.56 82 ALA A O 1
ATOM 656 N N . SER A 1 83 ? -7.768 1.853 20.642 1.00 56.16 83 SER A N 1
ATOM 657 C CA . SER A 1 83 ? -8.808 2.892 20.600 1.00 56.16 83 SER A CA 1
ATOM 658 C C . SER A 1 83 ? -10.238 2.329 20.542 1.00 56.16 83 SER A C 1
ATOM 660 O O . SER A 1 83 ? -11.183 3.120 20.510 1.00 56.16 83 SER A O 1
ATOM 662 N N . GLY A 1 84 ? -10.403 1.000 20.496 1.00 53.41 84 GLY A N 1
ATOM 663 C CA . GLY A 1 84 ? -11.692 0.292 20.484 1.00 53.41 84 GLY A CA 1
ATOM 664 C C . GLY A 1 84 ? -11.939 -0.491 21.766 1.00 53.41 84 GLY A C 1
ATOM 665 O O . GLY A 1 84 ? -13.131 -0.637 22.115 1.00 53.41 84 GLY A O 1
#

pLDDT: mean 85.79, std 9.8, range [53.41, 95.06]

Sequence (84 aa):
MSVDRNKLALKLKEMYPEIVQHGLDLALCFDDKKDAWVVELSKGLHKLTTHIERKDAEACLEGVQCIYFGVQVGQFVKNFEASG

Radius of gyration: 12.45 Å; chains: 1; bounding box: 26×25×36 Å